Protein AF-A0A661UXC7-F1 (afdb_monomer_lite)

Foldseek 3Di:
DVVVVVVVVCVVVVVVVPDDPPPPPPPPDPPPVLVVQDDPVCVVVVVPCQVDDPDPSCCSNPVPD

Secondary structure (DSSP, 8-state):
-HHHHHHHHHHHHHHHHH-------TT-SS-GGGGS--SHHHHHTTT--TT--SSTTHHHH-TT-

pLDDT: mean 84.67, std 9.03, range [59.47, 94.31]

Structure (mmCIF, N/CA/C/O backbone):
data_AF-A0A661UXC7-F1
#
_entry.id   AF-A0A661UXC7-F1
#
loop_
_atom_site.group_PDB
_atom_site.id
_atom_site.type_symbol
_atom_site.label_atom_id
_atom_site.label_alt_id
_atom_site.label_comp_id
_atom_site.label_asym_id
_atom_site.label_entity_id
_atom_site.label_seq_id
_atom_site.pdbx_PDB_ins_code
_atom_site.Cartn_x
_atom_site.Cartn_y
_atom_site.Cartn_z
_atom_site.occupancy
_atom_site.B_iso_or_equiv
_atom_site.auth_seq_id
_atom_site.auth_comp_id
_atom_site.auth_asym_id
_atom_site.auth_atom_id
_atom_site.pdbx_PDB_model_num
ATOM 1 N N . MET A 1 1 ? -29.879 23.018 37.174 1.00 59.47 1 MET A N 1
ATOM 2 C CA . MET A 1 1 ? -29.643 22.548 35.788 1.00 59.47 1 MET A CA 1
ATOM 3 C C . MET A 1 1 ? -28.224 22.831 35.287 1.00 59.47 1 MET A C 1
ATOM 5 O O . MET A 1 1 ? -27.603 21.909 34.785 1.00 59.47 1 MET A O 1
ATOM 9 N N . ARG A 1 2 ? -27.651 24.026 35.514 1.00 67.38 2 ARG A N 1
ATOM 10 C CA . ARG A 1 2 ? -26.277 24.389 35.082 1.00 67.38 2 ARG A CA 1
ATOM 11 C C . ARG A 1 2 ? -25.168 23.416 35.536 1.00 67.38 2 ARG A C 1
ATOM 13 O O . ARG A 1 2 ? -24.267 23.132 34.762 1.00 67.38 2 ARG A O 1
ATOM 20 N N . LYS A 1 3 ? -25.282 22.838 36.742 1.00 71.75 3 LYS A N 1
ATOM 21 C CA . LYS A 1 3 ? -24.324 21.850 37.286 1.00 71.75 3 LYS A CA 1
ATOM 22 C C . LYS A 1 3 ? -24.281 20.504 36.544 1.00 71.75 3 LYS A C 1
ATOM 24 O O . LYS A 1 3 ? -23.265 19.828 36.585 1.00 71.75 3 LYS A O 1
ATOM 29 N N . TYR A 1 4 ? -25.363 20.124 35.861 1.00 85.69 4 TYR A N 1
ATOM 30 C CA . TYR A 1 4 ? -25.441 18.850 35.133 1.00 85.69 4 TYR A CA 1
ATOM 31 C C . TYR A 1 4 ? -24.924 18.965 33.692 1.00 85.69 4 TYR A C 1
ATOM 33 O O . TYR A 1 4 ? -24.511 17.968 33.115 1.00 85.69 4 TYR A O 1
ATOM 41 N N . ILE A 1 5 ? -24.877 20.181 33.135 1.00 88.75 5 ILE A N 1
ATOM 42 C CA . ILE A 1 5 ? -24.369 20.442 31.778 1.00 88.75 5 ILE A CA 1
ATOM 43 C C . ILE A 1 5 ? -22.875 20.111 31.684 1.00 88.75 5 ILE A C 1
ATOM 45 O O . ILE A 1 5 ? -22.451 19.463 30.733 1.00 88.75 5 ILE A O 1
ATOM 49 N N . GLY A 1 6 ? -22.090 20.491 32.698 1.00 88.25 6 GLY A N 1
ATOM 50 C CA . GLY A 1 6 ? -20.667 20.146 32.757 1.00 88.25 6 GLY A CA 1
ATOM 51 C C . GLY A 1 6 ? -20.430 18.634 32.806 1.00 88.25 6 GLY A C 1
ATOM 52 O O . GLY A 1 6 ? -19.570 18.129 32.097 1.00 88.25 6 GLY A O 1
ATOM 53 N N . LEU A 1 7 ? -21.244 17.899 33.573 1.00 89.12 7 LEU A N 1
ATOM 54 C CA . LEU A 1 7 ? -21.168 16.434 33.649 1.00 89.12 7 LEU A CA 1
ATOM 55 C C . LEU A 1 7 ? -21.499 15.759 32.311 1.00 89.12 7 LEU A C 1
ATOM 57 O O . LEU A 1 7 ? -20.814 14.818 31.922 1.00 89.12 7 LEU A O 1
ATOM 61 N N . ILE A 1 8 ? -22.508 16.255 31.592 1.00 90.62 8 ILE A N 1
ATOM 62 C CA . ILE A 1 8 ? -22.888 15.729 30.272 1.00 90.62 8 ILE A CA 1
ATOM 63 C C . ILE A 1 8 ? -21.781 15.983 29.241 1.00 90.62 8 ILE A C 1
ATOM 65 O O . ILE A 1 8 ? -21.442 15.084 28.478 1.00 90.62 8 ILE A O 1
ATOM 69 N N . LEU A 1 9 ? -21.176 17.175 29.244 1.00 89.00 9 LEU A N 1
ATOM 70 C CA . LEU A 1 9 ? -20.053 17.491 28.355 1.00 89.00 9 LEU A CA 1
ATOM 71 C C . LEU A 1 9 ? -18.849 16.584 28.613 1.00 89.00 9 LEU A C 1
ATOM 73 O O . LEU A 1 9 ? -18.263 16.053 27.676 1.00 89.00 9 LEU A O 1
ATOM 77 N N . VAL A 1 10 ? -18.514 16.357 29.882 1.00 89.25 10 VAL A N 1
ATOM 78 C CA . VAL A 1 10 ? -17.416 15.464 30.269 1.00 89.25 10 VAL A CA 1
ATOM 79 C C . VAL A 1 10 ? -17.692 14.026 29.818 1.00 89.25 10 VAL A C 1
ATOM 81 O O . VAL A 1 10 ? -16.812 13.394 29.240 1.00 89.25 10 VAL A O 1
ATOM 84 N N . LEU A 1 11 ? -18.922 13.530 29.987 1.00 89.25 11 LEU A N 1
ATOM 85 C CA . LEU A 1 11 ? -19.315 12.188 29.544 1.00 89.25 11 LEU A CA 1
ATOM 86 C C . LEU A 1 11 ? -19.182 11.996 28.023 1.00 89.25 11 LEU A C 1
ATOM 88 O O . LEU A 1 11 ? -18.828 10.911 27.575 1.00 89.25 11 LEU A O 1
ATOM 92 N N . ILE A 1 12 ? -19.445 13.044 27.239 1.00 88.38 12 ILE A N 1
ATOM 93 C CA . ILE A 1 12 ? -19.340 13.011 25.772 1.00 88.38 12 ILE A CA 1
ATOM 94 C C . ILE A 1 12 ? -17.881 13.097 25.306 1.00 88.38 12 ILE A C 1
ATOM 96 O O . ILE A 1 12 ? -17.513 12.470 24.317 1.00 88.38 12 ILE A O 1
ATOM 100 N N . ILE A 1 13 ? -17.041 13.862 26.006 1.00 88.19 13 ILE A N 1
ATOM 101 C CA . ILE A 1 13 ? -15.662 14.140 25.577 1.00 88.19 13 ILE A CA 1
ATOM 102 C C . ILE A 1 13 ? -14.697 13.010 25.974 1.00 88.19 13 ILE A C 1
ATOM 104 O O . ILE A 1 13 ?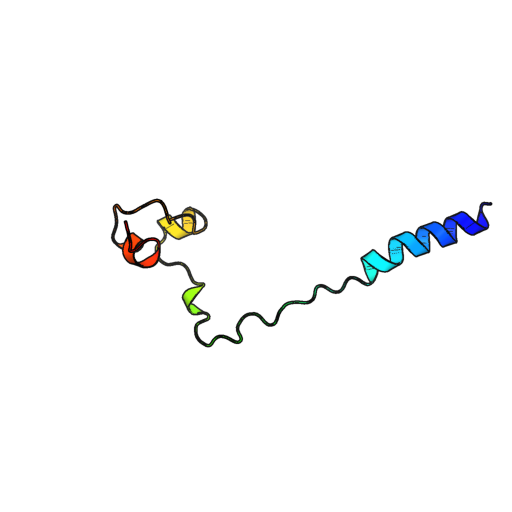 -13.773 12.696 25.224 1.00 88.19 13 ILE A O 1
ATOM 108 N N . ILE A 1 14 ? -14.911 12.362 27.125 1.00 87.19 14 ILE A N 1
ATOM 109 C CA . ILE A 1 14 ? -14.009 11.322 27.654 1.00 87.19 14 ILE A CA 1
ATOM 110 C C . ILE A 1 14 ? -13.766 10.149 26.676 1.00 87.19 14 ILE A C 1
ATOM 112 O O . ILE A 1 14 ? -12.604 9.778 26.503 1.00 87.19 14 ILE A O 1
ATOM 116 N N . PRO A 1 15 ? -14.777 9.565 26.002 1.00 82.69 15 PRO A N 1
ATOM 117 C CA . PRO A 1 15 ? -14.559 8.435 25.092 1.00 82.69 15 PRO A CA 1
ATOM 118 C C . PRO A 1 15 ? -13.663 8.773 23.890 1.00 82.69 15 PRO A C 1
ATOM 120 O O . PRO A 1 15 ? -12.877 7.934 23.453 1.00 82.69 15 PRO A O 1
ATOM 123 N N . GLY A 1 16 ? -13.733 10.011 23.386 1.00 79.62 16 GLY A N 1
ATOM 124 C CA . GLY A 1 16 ? -12.878 10.475 22.289 1.00 79.62 16 GLY A CA 1
ATOM 125 C C . GLY A 1 16 ? -11.413 10.635 22.703 1.00 79.62 16 GLY A C 1
ATOM 126 O O . GLY A 1 16 ? -10.523 10.381 21.902 1.00 79.62 16 GLY A O 1
ATOM 127 N N . LEU A 1 17 ? -11.157 10.988 23.967 1.00 79.94 17 LEU A N 1
ATOM 128 C CA . LEU A 1 17 ? -9.800 11.111 24.517 1.00 79.94 17 LEU A CA 1
ATOM 129 C C . LEU A 1 17 ? -9.178 9.757 24.897 1.00 79.94 17 LEU A C 1
ATOM 131 O O . LEU A 1 17 ? -7.958 9.636 24.933 1.00 79.94 17 LEU A O 1
ATOM 135 N N . LEU A 1 18 ? -10.004 8.748 25.195 1.00 79.12 18 LEU A N 1
ATOM 136 C CA . LEU A 1 18 ? -9.563 7.401 25.584 1.00 79.12 18 LEU A CA 1
ATOM 137 C C . LEU A 1 18 ? -9.470 6.416 24.409 1.00 79.12 18 LEU A C 1
ATOM 139 O O . LEU A 1 18 ? -9.057 5.272 24.602 1.00 79.12 18 LEU A O 1
ATOM 143 N N . SER A 1 19 ? -9.846 6.836 23.200 1.00 76.31 19 SER A N 1
ATOM 144 C CA . SER A 1 19 ? -9.697 6.027 21.992 1.00 76.31 19 SER A CA 1
ATOM 145 C C . SER A 1 19 ? -8.218 5.947 21.602 1.00 76.31 19 SER A C 1
ATOM 147 O O . SER A 1 19 ? -7.713 6.772 20.849 1.00 76.31 19 SER A O 1
ATOM 149 N N . ALA A 1 20 ? -7.502 4.963 22.143 1.00 71.06 20 ALA A N 1
ATOM 150 C CA . ALA A 1 20 ? -6.190 4.590 21.637 1.00 71.06 20 ALA A CA 1
ATOM 151 C C . ALA A 1 20 ? -6.372 3.863 20.299 1.00 71.06 20 ALA A C 1
ATOM 153 O O . ALA A 1 20 ? -7.064 2.844 20.235 1.00 71.06 20 ALA A O 1
ATOM 154 N N . GLU A 1 21 ? -5.748 4.364 19.234 1.00 70.06 21 GLU A N 1
ATOM 155 C CA . GLU A 1 21 ? -5.653 3.609 17.990 1.00 70.06 21 GLU A CA 1
ATOM 156 C C . GLU A 1 21 ? -4.863 2.327 18.265 1.00 70.06 21 GLU A C 1
ATOM 158 O O . GLU A 1 21 ? -3.665 2.352 18.561 1.00 70.06 21 GLU A O 1
ATOM 163 N N . ILE A 1 22 ? -5.541 1.180 18.204 1.00 70.50 22 ILE A N 1
ATOM 164 C CA . ILE A 1 22 ? -4.867 -0.113 18.211 1.00 70.50 22 ILE A CA 1
ATOM 165 C C . ILE A 1 22 ? -4.154 -0.211 16.868 1.00 70.50 22 ILE A C 1
ATOM 167 O O . ILE A 1 22 ? -4.749 -0.595 15.861 1.00 70.50 22 ILE A O 1
ATOM 171 N N . PHE A 1 23 ? -2.871 0.145 16.848 1.00 69.62 23 PHE A N 1
ATOM 172 C CA . PHE A 1 23 ? -2.014 -0.175 15.720 1.00 69.62 23 PHE A CA 1
ATOM 173 C C . PHE A 1 23 ? -1.941 -1.701 15.657 1.00 6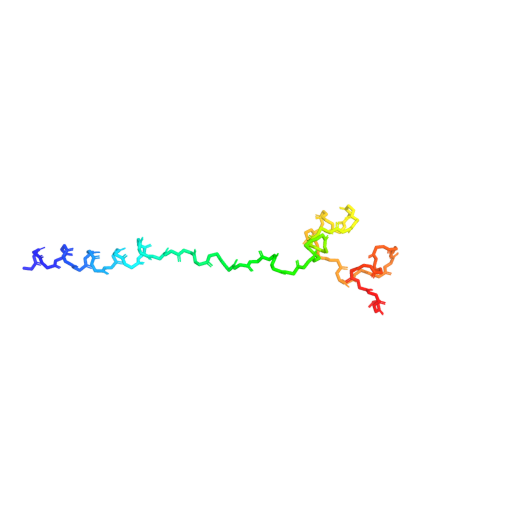9.62 23 PHE A C 1
ATOM 175 O O . PHE A 1 23 ? -1.285 -2.345 16.483 1.00 69.62 23 PHE A O 1
ATOM 182 N N . ALA A 1 24 ? -2.689 -2.302 14.729 1.00 71.69 24 ALA A N 1
ATOM 183 C CA . ALA A 1 24 ? -2.579 -3.728 14.475 1.00 71.69 24 ALA A CA 1
ATOM 184 C C . ALA A 1 24 ? -1.092 -4.043 14.261 1.00 71.69 24 ALA A C 1
ATOM 186 O O . ALA A 1 24 ? -0.388 -3.270 13.608 1.00 71.69 24 ALA A O 1
ATOM 187 N N . LYS A 1 25 ? -0.588 -5.152 14.819 1.00 65.69 25 LYS A N 1
ATOM 188 C CA . LYS A 1 25 ? 0.782 -5.618 14.548 1.00 65.69 25 LYS A CA 1
ATOM 189 C C . LYS A 1 25 ? 0.893 -6.034 13.077 1.00 65.69 25 LYS A C 1
ATOM 191 O O . LYS A 1 25 ? 0.872 -7.213 12.740 1.00 65.69 25 LYS A O 1
ATOM 196 N N . THR A 1 26 ? 0.973 -5.056 12.187 1.00 70.06 26 THR A N 1
ATOM 197 C CA . THR A 1 26 ? 1.223 -5.251 10.766 1.00 70.06 26 THR A CA 1
ATOM 198 C C . THR A 1 26 ? 2.708 -5.545 10.578 1.00 70.06 26 THR A C 1
ATOM 200 O O . THR A 1 26 ? 3.537 -4.896 11.207 1.00 70.06 26 THR A O 1
ATOM 203 N N . GLY A 1 27 ? 3.054 -6.505 9.716 1.00 63.72 27 GLY A N 1
ATOM 204 C CA . GLY A 1 27 ? 4.456 -6.861 9.449 1.00 63.72 27 GLY A CA 1
ATOM 205 C C . GLY A 1 27 ? 4.992 -8.063 10.237 1.00 63.72 27 GLY A C 1
ATOM 206 O O . GLY A 1 27 ? 6.196 -8.274 10.264 1.00 63.72 27 GLY A O 1
ATOM 207 N N . THR A 1 28 ? 4.128 -8.886 10.844 1.00 69.56 28 THR A N 1
ATOM 208 C CA . THR A 1 28 ? 4.517 -10.230 11.326 1.00 69.56 28 THR A CA 1
ATOM 209 C C . THR A 1 28 ? 4.783 -11.216 10.181 1.00 69.56 28 THR A C 1
ATOM 211 O O . THR A 1 28 ? 5.366 -12.275 10.401 1.00 69.56 28 THR A O 1
ATOM 214 N N . ALA A 1 29 ? 4.371 -10.876 8.956 1.00 75.62 29 ALA A N 1
ATOM 215 C CA . ALA A 1 29 ? 4.704 -11.622 7.752 1.00 75.62 29 ALA A CA 1
ATOM 216 C C . ALA A 1 29 ? 6.125 -11.265 7.285 1.00 75.62 29 ALA A C 1
ATOM 218 O O . ALA A 1 29 ? 6.454 -10.090 7.136 1.00 75.62 29 ALA A O 1
ATOM 219 N N . MET A 1 30 ? 6.948 -12.278 6.999 1.00 78.00 30 MET A N 1
ATOM 220 C CA . MET A 1 30 ? 8.357 -12.103 6.605 1.00 78.00 30 MET A CA 1
ATOM 221 C C . MET A 1 30 ? 8.559 -11.312 5.295 1.00 78.00 30 MET A C 1
ATOM 223 O O . MET A 1 30 ? 9.662 -10.846 5.027 1.00 78.00 30 MET A O 1
ATOM 227 N N . LEU A 1 31 ? 7.516 -11.136 4.476 1.00 86.19 31 LEU A N 1
ATOM 228 C CA . LEU A 1 31 ? 7.601 -10.592 3.115 1.00 86.19 31 LEU A CA 1
ATOM 229 C C . LEU A 1 31 ? 7.074 -9.151 3.012 1.00 86.19 31 LEU A C 1
ATOM 231 O O . LEU A 1 31 ? 6.301 -8.818 2.117 1.00 86.19 31 LEU A O 1
ATOM 235 N N . GLN A 1 32 ? 7.479 -8.274 3.933 1.00 85.75 32 GLN A N 1
ATOM 236 C CA . GLN A 1 32 ? 7.042 -6.869 3.948 1.00 85.75 32 GLN A CA 1
ATOM 237 C C . GLN A 1 32 ? 7.415 -6.111 2.657 1.00 85.75 32 GLN A C 1
ATOM 239 O O . GLN A 1 32 ? 6.721 -5.169 2.283 1.00 85.75 32 GLN A O 1
ATOM 244 N N . PHE A 1 33 ? 8.461 -6.546 1.950 1.00 85.12 33 PHE A N 1
ATOM 245 C CA . PHE A 1 33 ? 8.877 -5.971 0.669 1.00 85.12 33 PHE A CA 1
ATOM 246 C C . PHE A 1 33 ? 7.825 -6.116 -0.442 1.00 85.12 33 PHE A C 1
ATOM 248 O O . PHE A 1 33 ? 7.860 -5.344 -1.389 1.00 85.12 33 PHE A O 1
ATOM 255 N N . LEU A 1 34 ? 6.863 -7.043 -0.327 1.00 87.25 34 LEU A N 1
ATOM 256 C CA . LEU A 1 34 ? 5.767 -7.171 -1.298 1.00 87.25 34 LEU A CA 1
ATOM 257 C C . LEU A 1 34 ? 4.828 -5.961 -1.302 1.00 87.25 34 LEU A C 1
ATOM 259 O O . LEU A 1 34 ? 4.112 -5.761 -2.271 1.00 87.25 34 LEU A O 1
ATOM 263 N N . LYS A 1 35 ? 4.835 -5.158 -0.232 1.00 85.00 35 LYS A N 1
ATOM 264 C CA . LYS A 1 35 ? 4.083 -3.897 -0.158 1.00 85.00 35 LYS A CA 1
ATOM 265 C C . LYS A 1 35 ? 4.770 -2.747 -0.886 1.00 85.00 35 LYS A C 1
ATOM 267 O O . LYS A 1 35 ? 4.232 -1.651 -0.918 1.00 85.00 35 LYS A O 1
ATOM 272 N N . ILE A 1 36 ? 5.992 -2.956 -1.367 1.00 88.56 36 ILE A N 1
ATOM 273 C CA . ILE A 1 36 ? 6.683 -1.969 -2.183 1.00 88.56 36 ILE A CA 1
ATOM 274 C C . ILE A 1 36 ? 6.215 -2.219 -3.612 1.00 88.56 36 ILE A C 1
ATOM 276 O O . ILE A 1 36 ? 6.564 -3.246 -4.196 1.00 88.56 36 ILE A O 1
ATOM 280 N N . GLY A 1 37 ? 5.411 -1.295 -4.137 1.00 89.75 37 GLY A N 1
ATOM 281 C CA . GLY A 1 37 ? 4.941 -1.347 -5.513 1.00 89.75 37 GLY A CA 1
ATOM 282 C C . GLY A 1 37 ? 6.092 -1.432 -6.518 1.00 89.75 37 GLY A C 1
ATOM 283 O O . GLY A 1 37 ? 7.196 -0.923 -6.294 1.00 89.75 37 GLY A O 1
ATOM 284 N N . VAL A 1 38 ? 5.820 -2.084 -7.645 1.00 91.25 38 VAL A N 1
ATOM 285 C CA . VAL A 1 38 ? 6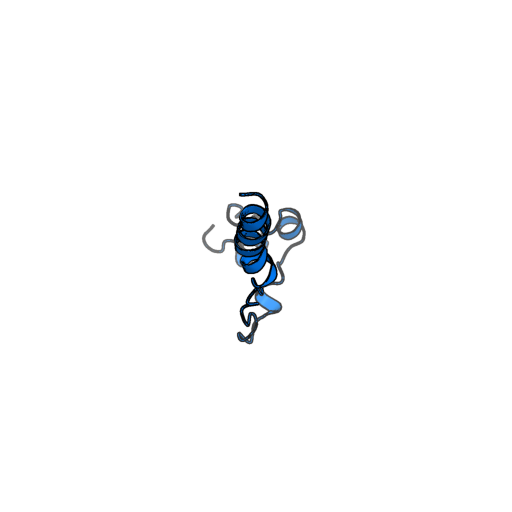.725 -2.178 -8.794 1.00 91.25 38 VAL A CA 1
ATOM 286 C C . VAL A 1 38 ? 6.183 -1.297 -9.912 1.00 91.25 38 VAL A C 1
ATOM 288 O O . VAL A 1 38 ? 4.972 -1.197 -10.077 1.00 91.25 38 VAL A O 1
ATOM 291 N N . ASP A 1 39 ? 7.091 -0.722 -10.702 1.00 92.12 39 ASP A N 1
ATOM 292 C CA . ASP A 1 39 ? 6.811 0.181 -11.822 1.00 92.12 39 ASP A CA 1
ATOM 293 C C . ASP A 1 39 ? 6.392 1.615 -11.426 1.00 92.12 39 ASP A C 1
ATOM 295 O O . ASP A 1 39 ? 5.534 1.858 -10.580 1.00 92.12 39 ASP A O 1
ATOM 299 N N . ALA A 1 40 ? 7.033 2.602 -12.058 1.00 93.31 40 ALA A N 1
ATOM 300 C CA . ALA A 1 40 ? 6.843 4.013 -11.727 1.00 93.31 40 ALA A CA 1
ATOM 301 C C . ALA A 1 40 ? 5.470 4.547 -12.160 1.00 93.31 40 ALA A C 1
ATOM 303 O O . ALA A 1 40 ? 4.919 5.424 -11.492 1.00 93.31 40 ALA A O 1
ATOM 304 N N . ARG A 1 41 ? 4.907 4.032 -13.260 1.00 92.25 41 ARG A N 1
ATOM 305 C CA . ARG A 1 41 ? 3.581 4.429 -13.744 1.00 92.25 41 ARG A CA 1
ATOM 306 C C . ARG A 1 41 ? 2.508 3.896 -12.803 1.00 92.25 41 ARG A C 1
ATOM 308 O O . ARG A 1 41 ? 1.638 4.667 -12.405 1.00 92.25 41 ARG A O 1
ATOM 315 N N . ALA A 1 42 ? 2.605 2.634 -12.395 1.00 92.94 42 ALA A N 1
ATOM 316 C CA . ALA A 1 42 ? 1.682 2.037 -11.435 1.00 92.94 42 ALA A CA 1
ATOM 317 C C . ALA A 1 42 ? 1.711 2.751 -10.076 1.00 92.94 42 ALA A C 1
ATOM 319 O O . ALA A 1 42 ? 0.660 3.093 -9.530 1.00 92.94 42 ALA A O 1
ATOM 320 N N . ILE A 1 43 ? 2.906 3.078 -9.571 1.00 94.00 43 ILE A N 1
ATOM 321 C CA . ILE A 1 43 ? 3.062 3.879 -8.347 1.00 94.00 43 ILE A CA 1
ATOM 322 C C . ILE A 1 43 ? 2.471 5.285 -8.527 1.00 94.00 43 ILE A C 1
ATOM 324 O O . ILE A 1 43 ? 1.761 5.770 -7.648 1.00 94.00 43 ILE A O 1
ATOM 328 N N . GLY A 1 44 ? 2.706 5.935 -9.671 1.00 94.31 44 GLY A N 1
ATOM 329 C CA . GLY A 1 44 ? 2.129 7.248 -9.987 1.00 94.31 44 GLY A CA 1
ATOM 330 C C . GLY A 1 44 ? 0.597 7.250 -10.049 1.00 94.31 44 GLY A C 1
ATOM 331 O O . GLY A 1 44 ? -0.027 8.279 -9.802 1.00 94.31 44 GLY A O 1
ATOM 332 N N . MET A 1 45 ? -0.011 6.094 -10.321 1.00 92.75 45 MET A N 1
ATOM 333 C CA . MET A 1 45 ? -1.459 5.875 -10.283 1.00 92.75 45 MET A CA 1
ATOM 334 C C . MET A 1 45 ? -1.976 5.464 -8.893 1.00 92.75 45 MET A C 1
ATOM 336 O O . MET A 1 45 ? -3.153 5.137 -8.755 1.00 92.75 45 MET A O 1
ATOM 340 N N . GLY A 1 46 ? -1.127 5.475 -7.861 1.00 92.81 46 GLY A N 1
ATOM 341 C CA . GLY A 1 46 ? -1.498 5.066 -6.507 1.00 92.81 46 GLY A CA 1
ATOM 342 C C . GLY A 1 46 ? -1.750 3.565 -6.391 1.00 92.81 46 GLY A C 1
ATOM 343 O O . GLY A 1 46 ? -2.685 3.163 -5.707 1.00 92.81 46 GLY A O 1
ATOM 344 N N . GLU A 1 47 ? -0.960 2.750 -7.101 1.00 92.25 47 GLU A N 1
ATOM 345 C CA . GLU A 1 47 ? -1.063 1.280 -7.125 1.00 92.25 47 GLU A CA 1
ATOM 346 C C . GLU A 1 47 ? -2.381 0.752 -7.739 1.00 92.25 47 GLU A C 1
ATOM 348 O O . GLU A 1 47 ? -2.665 -0.444 -7.722 1.00 92.25 47 GLU A O 1
ATOM 353 N N . ALA A 1 48 ? -3.180 1.629 -8.357 1.00 91.81 48 ALA A N 1
ATOM 354 C CA . ALA A 1 48 ? -4.435 1.291 -9.024 1.00 91.81 48 ALA A CA 1
ATOM 355 C C . ALA A 1 48 ? -4.207 0.787 -10.464 1.00 91.81 48 ALA A C 1
ATOM 357 O O . ALA A 1 48 ? -4.636 1.417 -11.432 1.00 91.81 48 ALA A O 1
ATOM 358 N N . TYR A 1 49 ? -3.510 -0.344 -10.612 1.00 92.44 49 TYR A N 1
ATOM 359 C CA . TYR A 1 49 ? -3.043 -0.844 -11.916 1.00 92.44 49 TYR A CA 1
ATOM 360 C C . TYR A 1 49 ? -3.734 -2.125 -12.418 1.00 92.44 49 TYR A C 1
ATOM 362 O O . TYR A 1 49 ? -3.425 -2.615 -13.498 1.00 92.44 49 TYR A O 1
ATOM 370 N N . THR A 1 50 ? -4.700 -2.672 -11.673 1.00 91.12 50 THR A N 1
ATOM 371 C CA . THR A 1 50 ? -5.314 -3.981 -11.977 1.00 91.12 50 THR A CA 1
ATOM 372 C C . THR A 1 50 ? -5.992 -4.056 -13.352 1.00 91.12 50 THR A C 1
ATOM 374 O O . THR A 1 50 ? -6.002 -5.114 -13.965 1.00 91.12 50 THR A O 1
ATOM 377 N N . ALA A 1 51 ? -6.550 -2.957 -13.864 1.00 91.81 51 ALA A N 1
ATOM 378 C CA . ALA A 1 51 ? -7.250 -2.954 -15.153 1.00 91.81 51 ALA A CA 1
ATOM 379 C C . ALA A 1 51 ? -6.318 -2.879 -16.381 1.00 91.81 51 ALA A C 1
ATOM 381 O O . ALA A 1 51 ? -6.811 -2.851 -17.505 1.00 91.81 51 ALA A O 1
ATOM 382 N N . ILE A 1 52 ? -4.999 -2.780 -16.183 1.00 89.75 52 ILE A N 1
ATOM 383 C CA . ILE A 1 52 ? -4.024 -2.588 -17.259 1.00 89.75 52 ILE A CA 1
ATOM 384 C C . ILE A 1 52 ? -3.253 -3.890 -17.493 1.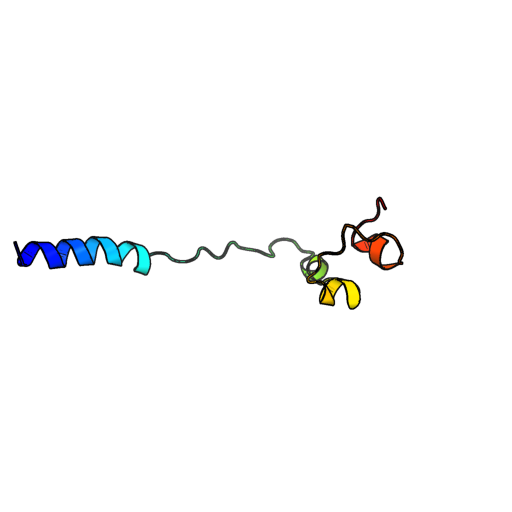00 89.75 52 ILE A C 1
ATOM 386 O O . ILE A 1 52 ? -2.557 -4.375 -16.599 1.00 89.75 52 ILE A O 1
ATOM 390 N N . SER A 1 53 ? -3.326 -4.413 -18.717 1.00 91.81 53 SER A N 1
ATOM 391 C CA . SER A 1 53 ? -2.639 -5.641 -19.152 1.00 91.81 53 SER A CA 1
ATOM 392 C C . SER A 1 53 ? -1.651 -5.460 -20.306 1.00 91.81 53 SER A C 1
ATOM 394 O O . SER A 1 53 ? -1.049 -6.428 -20.766 1.00 91.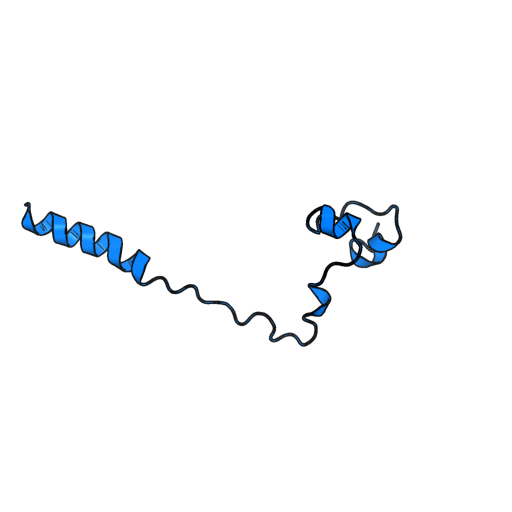81 53 SER A O 1
ATOM 396 N N . ASP A 1 54 ? -1.436 -4.221 -20.746 1.00 90.31 54 ASP A N 1
ATOM 397 C CA . ASP A 1 54 ? -0.694 -3.920 -21.974 1.00 90.31 54 ASP A CA 1
ATOM 398 C C . ASP A 1 54 ? 0.831 -3.771 -21.786 1.00 90.31 54 ASP A C 1
ATOM 400 O O . ASP A 1 54 ? 1.532 -3.392 -22.728 1.00 90.31 54 ASP A O 1
ATOM 404 N N . ASP A 1 55 ? 1.385 -4.037 -20.597 1.00 89.88 55 ASP A N 1
ATOM 405 C CA . ASP A 1 55 ? 2.828 -3.918 -20.356 1.00 89.88 55 ASP A CA 1
ATOM 406 C C . ASP A 1 55 ? 3.402 -4.978 -19.405 1.00 89.88 55 ASP A C 1
ATOM 408 O O . ASP A 1 55 ? 2.702 -5.796 -18.814 1.00 89.88 55 ASP A O 1
ATOM 412 N N . ILE A 1 56 ? 4.731 -4.986 -19.271 1.00 90.31 56 ILE A N 1
ATOM 413 C CA . ILE A 1 56 ? 5.443 -6.006 -18.495 1.00 90.31 56 ILE A CA 1
ATOM 414 C C . ILE A 1 56 ? 5.147 -5.948 -16.991 1.00 90.31 56 ILE A C 1
ATOM 416 O O . ILE A 1 56 ? 5.240 -6.969 -16.30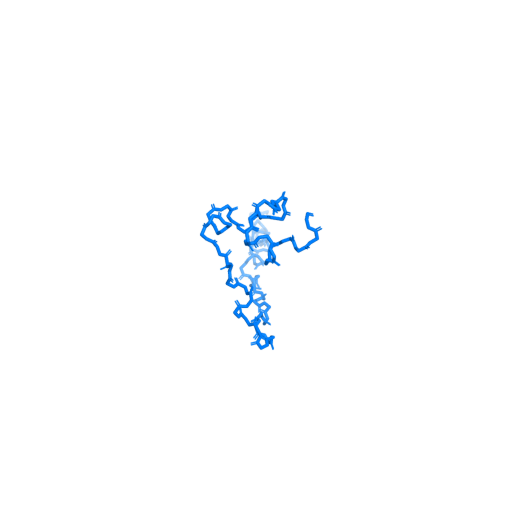7 1.00 90.31 56 ILE A O 1
ATOM 420 N N . SER A 1 57 ? 4.777 -4.777 -16.466 1.00 92.00 57 SER A N 1
ATOM 421 C CA . SER A 1 57 ? 4.424 -4.624 -15.056 1.00 92.00 57 SER A CA 1
ATOM 422 C C . SER A 1 57 ? 3.081 -5.282 -14.730 1.00 92.00 57 SER A C 1
ATOM 424 O O . SER A 1 57 ? 2.852 -5.652 -13.577 1.00 92.00 57 SER A O 1
ATOM 426 N N . SER A 1 58 ? 2.238 -5.551 -15.733 1.00 90.06 58 SER A N 1
ATOM 427 C CA . SER A 1 58 ? 0.987 -6.294 -15.567 1.00 90.06 58 SER A CA 1
ATOM 428 C C . SER A 1 58 ? 1.202 -7.690 -14.982 1.00 90.06 58 SER A C 1
ATOM 430 O O . SER A 1 58 ? 0.347 -8.164 -14.250 1.00 90.06 58 SER A O 1
ATOM 432 N N . VAL A 1 59 ? 2.368 -8.325 -15.158 1.00 91.31 59 VAL A N 1
ATOM 433 C CA . VAL A 1 59 ? 2.675 -9.604 -14.481 1.00 91.31 59 VAL A CA 1
ATOM 434 C C . VAL A 1 59 ? 2.657 -9.466 -12.950 1.00 91.31 59 VAL A C 1
ATOM 436 O O . VAL A 1 59 ? 2.275 -10.403 -12.251 1.00 91.31 59 VAL A O 1
ATOM 439 N N . TYR A 1 60 ? 3.051 -8.304 -12.422 1.00 91.75 60 TYR A N 1
ATOM 440 C CA . TYR A 1 60 ? 3.020 -8.005 -10.989 1.00 91.75 60 TYR A CA 1
ATOM 441 C C . TYR A 1 60 ? 1.620 -7.559 -10.521 1.00 91.75 60 TYR A C 1
ATOM 443 O O . TYR A 1 60 ? 1.194 -7.953 -9.438 1.00 91.75 60 TYR A O 1
ATOM 451 N N . TRP A 1 61 ? 0.893 -6.778 -11.332 1.00 92.12 61 TRP A N 1
ATOM 452 C CA . TRP A 1 61 ? -0.373 -6.134 -10.935 1.00 92.12 61 TRP A CA 1
ATOM 453 C C . TRP A 1 61 ? -1.659 -6.883 -11.337 1.00 92.12 61 TRP A C 1
ATOM 455 O O . TRP A 1 61 ? -2.640 -6.856 -10.592 1.00 92.12 61 TRP A O 1
ATOM 465 N N . ASN A 1 62 ? -1.674 -7.533 -12.502 1.00 92.62 62 ASN A N 1
ATOM 466 C CA . ASN A 1 62 ? -2.765 -8.363 -13.022 1.00 92.62 62 ASN A CA 1
ATOM 467 C C . ASN A 1 62 ? -2.230 -9.456 -13.982 1.00 92.62 62 ASN A C 1
ATOM 469 O O . ASN A 1 62 ? -2.292 -9.307 -15.205 1.00 92.62 62 ASN A O 1
ATOM 473 N N . PRO A 1 63 ? -1.727 -10.587 -13.457 1.00 88.56 63 PRO A N 1
ATOM 474 C CA . PRO A 1 63 ? -1.205 -11.674 -14.286 1.00 88.56 63 PRO A CA 1
ATOM 475 C C . PRO A 1 63 ? -2.278 -12.417 -15.102 1.00 88.56 63 PRO A C 1
ATOM 477 O O . PRO A 1 63 ? -1.920 -13.221 -15.960 1.00 88.56 63 PRO A O 1
ATOM 480 N N . ALA A 1 64 ? -3.572 -12.196 -14.837 1.00 89.19 64 ALA A N 1
ATOM 481 C CA . ALA A 1 64 ? -4.658 -12.812 -15.599 1.00 89.19 64 ALA A CA 1
ATOM 482 C C . ALA A 1 64 ? -4.934 -12.103 -16.939 1.00 89.19 64 ALA A C 1
ATOM 484 O O . ALA A 1 64 ? -5.504 -12.731 -17.835 1.00 89.19 64 ALA A O 1
ATOM 485 N N . GLY A 1 65 ? -4.499 -10.844 -17.080 1.00 75.31 65 GLY A N 1
ATOM 486 C CA . GLY A 1 65 ? -4.891 -9.960 -18.182 1.00 75.31 65 GLY A CA 1
ATOM 487 C C . GLY A 1 65 ? -6.111 -9.108 -17.855 1.00 75.31 65 GLY A C 1
ATOM 488 O O . GLY A 1 65 ? -6.975 -9.559 -17.071 1.00 75.31 65 GLY A O 1
#

Sequence (65 aa):
MRKYIGLILVLIIIPGLLSAEIFAKTGTAMLQFLKIGVDARAIGMGEAYTAISDDISSVYWNPAG

Radius of gyration: 23.59 Å; chains: 1; bounding box: 38×37×59 Å